Protein AF-A0A496AQ60-F1 (afdb_monomer)

Mean predicted aligned error: 7.15 Å

pLDDT: mean 85.18, std 15.2, range [37.94, 98.25]

Secondary structure (DSSP, 8-state):
-EEEE----HHHHSB-TTSPTT-EEEE-S--BS--EES-TTSHHHHSSS---HHHHTT--BTTB-SB-S-EEEEES-EEEEEETTEEEEEEEEETTEEEEEES--HHHHHHH-SSHHHHHHHHHHHHHHHHHHHHHH-----SS----------

Nearest PDB structures (foldseek):
  7bob-assembly1_A  TM=4.601E-01  e=4.293E-02  Opitutaceae bacterium TAV5
  5gsl-assembly1_A  TM=5.273E-01  e=1.962E-01  Pyrococcus horikoshii OT3
  5gsm-assembly1_B  TM=5.016E-01  e=4.193E-01  Thermococcus kodakarensis KOD1

Foldseek 3Di:
DEAEDAADDCVVPQWPPPDDPQKTWGFAQDFFAFKDFPAQVPLLQPPPDHHDRVLLHQWDAPPGHFFGRFTPDIGQWDAGMDGPPTGAWTWHDDDLYIYIYGRGCLVCQLPGIPDPSSNVSSVVSVVSVVVVVVVSVPDDPPDPDDDDDDDDDD

Solvent-accessible surface area (backbone atoms only — not comparable to full-atom values): 8496 Å² total; per-residue (Å²): 83,79,47,78,41,61,45,58,60,36,94,80,50,30,58,53,84,83,56,59,95,74,47,44,47,26,37,31,89,53,63,37,66,58,66,45,70,67,47,58,81,40,45,62,24,44,28,87,45,81,53,52,60,74,61,51,61,78,28,23,42,94,87,44,46,36,31,39,27,32,35,72,46,74,38,69,56,53,66,40,24,28,35,96,91,28,45,31,29,32,35,34,76,57,93,77,30,38,41,39,45,32,12,33,46,49,84,50,22,45,78,56,22,67,43,69,67,31,16,55,42,22,46,49,43,49,49,4,44,49,50,48,50,49,66,61,62,70,62,77,81,84,65,98,67,89,74,82,72,77,86,74,83,131

Structure (mmCIF, N/CA/C/O backbone):
data_AF-A0A496AQ60-F1
#
_entry.id   AF-A0A496AQ60-F1
#
loop_
_atom_site.group_PDB
_atom_site.id
_atom_site.type_symbol
_atom_site.label_atom_id
_atom_site.label_alt_id
_atom_site.label_comp_id
_atom_site.label_asym_id
_atom_site.label_entity_id
_atom_site.label_seq_id
_atom_site.pdbx_PDB_ins_code
_atom_site.Cartn_x
_atom_site.Cartn_y
_atom_site.Cartn_z
_atom_site.occupancy
_atom_site.B_iso_or_equiv
_atom_site.auth_seq_id
_atom_site.auth_comp_id
_atom_site.auth_asym_id
_atom_site.auth_atom_id
_atom_site.pdbx_PDB_model_num
ATOM 1 N N . GLY A 1 1 ? -4.941 11.129 13.305 1.00 75.75 1 GLY A N 1
ATOM 2 C CA . GLY A 1 1 ? -3.507 10.753 13.334 1.00 75.75 1 GLY A CA 1
ATOM 3 C C . GLY A 1 1 ? -3.323 9.496 12.513 1.00 75.75 1 GLY A C 1
ATOM 4 O O . GLY A 1 1 ? -4.236 8.682 12.522 1.00 75.75 1 GLY A O 1
ATOM 5 N N . ILE A 1 2 ? -2.218 9.347 11.784 1.00 85.50 2 ILE A N 1
ATOM 6 C CA . ILE A 1 2 ? -2.001 8.191 10.903 1.00 85.50 2 ILE A CA 1
ATOM 7 C C . ILE A 1 2 ? -0.950 7.245 11.483 1.00 85.50 2 ILE A C 1
ATOM 9 O O . ILE A 1 2 ? 0.067 7.694 12.012 1.00 85.50 2 ILE A O 1
ATOM 13 N N . VAL A 1 3 ? -1.203 5.944 11.377 1.00 90.06 3 VAL A N 1
ATOM 14 C CA . VAL A 1 3 ? -0.190 4.904 11.538 1.00 90.06 3 VAL A CA 1
ATOM 15 C C . VAL A 1 3 ? 0.058 4.298 10.168 1.00 90.06 3 VAL A C 1
ATOM 17 O O . VAL A 1 3 ? -0.871 3.821 9.520 1.00 90.06 3 VAL A O 1
ATOM 20 N N . TRP A 1 4 ? 1.307 4.342 9.729 1.00 90.31 4 TRP A N 1
ATOM 21 C CA . TRP A 1 4 ? 1.751 3.711 8.498 1.00 90.31 4 TRP A CA 1
ATOM 22 C C . TRP A 1 4 ? 2.809 2.670 8.838 1.00 90.31 4 TRP A C 1
ATOM 24 O O . TRP A 1 4 ? 3.833 2.997 9.440 1.00 90.31 4 TRP A O 1
ATOM 34 N N . GLU A 1 5 ? 2.552 1.434 8.429 1.00 90.88 5 GLU A N 1
ATOM 35 C CA . GLU A 1 5 ? 3.490 0.328 8.545 1.00 90.88 5 GLU A CA 1
ATOM 36 C C . GLU A 1 5 ? 3.839 -0.209 7.140 1.00 90.88 5 GLU A C 1
ATOM 38 O O . GLU A 1 5 ? 3.038 -0.934 6.533 1.00 90.88 5 GLU A O 1
ATOM 43 N N . PRO A 1 6 ? 5.019 0.149 6.587 1.00 88.38 6 PRO A N 1
ATOM 44 C CA . PRO A 1 6 ? 5.595 -0.535 5.430 1.00 88.38 6 PRO A CA 1
ATOM 45 C C . PRO A 1 6 ? 5.899 -2.002 5.767 1.00 88.38 6 PRO A C 1
ATOM 47 O O . PRO A 1 6 ? 5.790 -2.407 6.922 1.00 88.38 6 PRO A O 1
ATOM 50 N N . THR A 1 7 ? 6.304 -2.811 4.782 1.00 85.25 7 THR A N 1
ATOM 51 C CA . THR A 1 7 ? 6.531 -4.244 5.040 1.00 85.25 7 THR A CA 1
ATOM 52 C C . THR A 1 7 ? 7.457 -4.496 6.238 1.00 85.25 7 THR A C 1
ATOM 54 O O . THR A 1 7 ? 8.531 -3.892 6.363 1.00 85.25 7 THR A O 1
ATOM 57 N N . GLN A 1 8 ? 7.037 -5.422 7.094 1.00 77.88 8 GLN A N 1
ATOM 58 C CA . GLN A 1 8 ? 7.805 -5.949 8.214 1.00 77.88 8 GLN A CA 1
ATOM 59 C C . GLN A 1 8 ? 8.075 -7.426 7.966 1.00 77.88 8 GLN A C 1
ATOM 61 O O . GLN A 1 8 ? 7.232 -8.124 7.411 1.00 77.88 8 GLN A O 1
ATOM 66 N N . ALA A 1 9 ? 9.252 -7.870 8.396 1.00 71.38 9 ALA A N 1
ATOM 67 C CA . ALA A 1 9 ? 9.640 -9.272 8.390 1.00 71.38 9 ALA A CA 1
ATOM 68 C C . ALA A 1 9 ? 8.711 -10.074 9.319 1.00 71.38 9 ALA A C 1
ATOM 70 O O . ALA A 1 9 ? 8.508 -9.660 10.470 1.00 71.38 9 ALA A O 1
ATOM 71 N N . ASP A 1 10 ? 8.161 -11.208 8.875 1.00 65.69 10 ASP A N 1
ATOM 72 C CA . ASP A 1 10 ? 7.234 -11.984 9.714 1.00 65.69 10 ASP A CA 1
ATOM 73 C C . ASP A 1 10 ? 7.933 -12.583 10.944 1.00 65.69 10 ASP A C 1
ATOM 75 O O . ASP A 1 10 ? 7.325 -12.732 12.007 1.00 65.69 10 ASP A O 1
ATOM 79 N N . GLN A 1 11 ? 9.247 -12.803 10.848 1.00 71.00 11 GLN A N 1
ATOM 80 C CA . GLN A 1 11 ? 10.077 -13.293 11.943 1.00 71.00 11 GLN A CA 1
ATOM 81 C C . GLN A 1 11 ? 10.148 -12.291 13.107 1.00 71.00 11 GLN A C 1
ATOM 83 O O . GLN A 1 11 ? 10.480 -12.678 14.230 1.00 71.00 11 GLN A O 1
ATOM 88 N N . ASN A 1 12 ? 9.806 -11.023 12.851 1.00 72.56 12 ASN A N 1
ATOM 89 C CA . ASN A 1 12 ? 9.754 -9.967 13.854 1.00 72.56 12 ASN A CA 1
ATOM 90 C C . ASN A 1 12 ? 8.314 -9.634 14.267 1.00 72.56 12 ASN A C 1
ATOM 92 O O . ASN A 1 12 ? 8.081 -9.366 15.445 1.00 72.56 12 ASN A O 1
ATOM 96 N N . GLU A 1 13 ? 7.359 -9.651 13.329 1.00 74.06 13 GLU A N 1
ATOM 97 C CA . GLU A 1 13 ? 5.973 -9.235 13.583 1.00 74.06 13 GLU A CA 1
ATOM 98 C C . GLU A 1 13 ? 4.960 -9.953 12.671 1.00 74.06 13 GLU A C 1
ATOM 100 O O . GLU A 1 13 ? 4.243 -9.350 11.874 1.00 74.06 13 GLU A O 1
ATOM 105 N N . ALA A 1 14 ? 4.865 -11.279 12.792 1.00 80.62 14 ALA A N 1
ATOM 106 C CA . ALA A 1 14 ? 3.835 -12.049 12.087 1.00 80.62 14 ALA A CA 1
ATOM 107 C C . ALA A 1 14 ? 2.402 -11.623 12.469 1.00 80.62 14 ALA A C 1
ATOM 109 O O . ALA A 1 14 ? 1.486 -11.736 11.658 1.00 80.62 14 ALA A O 1
ATOM 110 N N . ASN A 1 15 ? 2.188 -11.139 13.696 1.00 86.56 15 ASN A N 1
ATOM 111 C CA . ASN A 1 15 ? 0.896 -10.660 14.183 1.00 86.56 15 ASN A CA 1
ATOM 112 C C . ASN A 1 15 ? 1.035 -9.237 14.725 1.00 86.56 15 ASN A C 1
ATOM 114 O O . ASN A 1 15 ? 1.744 -9.033 15.708 1.00 86.56 15 ASN A O 1
ATOM 118 N N . VAL A 1 16 ? 0.315 -8.291 14.122 1.00 87.56 16 VAL A N 1
ATOM 119 C CA . VAL A 1 16 ? 0.310 -6.885 14.547 1.00 87.56 16 VAL A CA 1
ATOM 120 C C . VAL A 1 16 ? -0.608 -6.744 15.766 1.00 87.56 16 VAL A C 1
ATOM 122 O O . VAL A 1 16 ? -1.823 -6.563 15.641 1.00 87.56 16 VAL A O 1
ATOM 125 N N . ASP A 1 17 ? -0.043 -6.897 16.964 1.00 89.44 17 ASP A N 1
ATOM 126 C CA . ASP A 1 17 ? -0.791 -7.105 18.216 1.00 89.44 17 ASP A CA 1
ATOM 127 C C . ASP A 1 17 ? -1.170 -5.819 18.976 1.00 89.44 17 ASP A C 1
ATOM 129 O O . ASP A 1 17 ? -1.817 -5.875 20.028 1.00 89.44 17 ASP A O 1
ATOM 133 N N . TRP A 1 18 ? -0.809 -4.661 18.423 1.00 90.75 18 TRP A N 1
ATOM 134 C CA . TRP A 1 18 ? -1.104 -3.331 18.961 1.00 90.75 18 TRP A CA 1
ATOM 135 C C . TRP A 1 18 ? -2.260 -2.618 18.244 1.00 90.75 18 TRP A C 1
ATOM 137 O O . TRP A 1 18 ? -2.615 -1.495 18.618 1.00 90.75 18 TRP A O 1
ATOM 147 N N . LEU A 1 19 ? -2.866 -3.250 17.232 1.00 92.81 19 LEU A N 1
ATOM 148 C CA . LEU A 1 19 ? -4.045 -2.714 16.553 1.00 92.81 19 LEU A CA 1
ATOM 149 C C . LEU A 1 19 ? -5.241 -2.597 17.518 1.00 92.81 19 LEU A C 1
ATOM 151 O O . LEU A 1 19 ? -5.410 -3.431 18.411 1.00 92.81 19 LEU A O 1
ATOM 155 N N . PRO A 1 20 ? -6.091 -1.566 17.359 1.00 93.50 20 PRO A N 1
ATOM 156 C CA . PRO A 1 20 ? -7.275 -1.404 18.190 1.00 93.50 20 PRO A CA 1
ATOM 157 C C . PRO A 1 20 ? -8.319 -2.498 17.922 1.00 93.50 20 PRO A C 1
ATOM 159 O O . PRO A 1 20 ? -8.353 -3.113 16.854 1.00 93.50 20 PRO A O 1
ATOM 162 N N . ASP A 1 21 ? -9.222 -2.695 18.886 1.00 93.06 21 ASP A N 1
ATOM 163 C CA . ASP A 1 21 ? -10.296 -3.684 18.789 1.00 93.06 21 ASP A CA 1
ATOM 164 C C . ASP A 1 21 ? -11.089 -3.546 17.480 1.00 93.06 21 ASP A C 1
ATOM 166 O O . ASP A 1 21 ? -11.564 -2.471 17.118 1.00 93.06 21 ASP A O 1
ATOM 170 N N . GLY A 1 22 ? -11.280 -4.671 16.790 1.00 92.75 22 GLY A N 1
ATOM 171 C CA . GLY A 1 22 ? -11.977 -4.719 15.503 1.00 92.75 22 GLY A CA 1
ATOM 172 C C . GLY A 1 22 ? -11.045 -4.736 14.294 1.00 92.75 22 GLY A C 1
ATOM 173 O O . GLY A 1 22 ? -11.483 -5.207 13.243 1.00 92.75 22 GLY A O 1
ATOM 174 N N . LEU A 1 23 ? -9.781 -4.341 14.469 1.00 96.50 23 LEU A N 1
ATOM 175 C CA . LEU A 1 23 ? -8.734 -4.463 13.462 1.00 96.50 23 LEU A CA 1
ATOM 176 C C . LEU A 1 23 ? -7.829 -5.665 13.754 1.00 96.50 23 LEU A C 1
ATOM 178 O O . LEU A 1 23 ? -7.491 -5.944 14.903 1.00 96.50 23 LEU A O 1
ATOM 182 N N . SER A 1 24 ? -7.426 -6.387 12.711 1.00 95.62 24 SER A N 1
ATOM 183 C CA . SER A 1 24 ? -6.371 -7.402 12.809 1.00 95.62 24 SER A CA 1
ATOM 184 C C . SER A 1 24 ? -5.583 -7.497 11.511 1.00 95.62 24 SER A C 1
ATOM 186 O O . SER A 1 24 ? -6.183 -7.429 10.438 1.00 95.62 24 SER A O 1
ATOM 188 N N . CYS A 1 25 ? -4.276 -7.723 11.611 1.00 94.94 25 CYS A N 1
ATOM 189 C CA . CYS A 1 25 ? -3.370 -7.932 10.4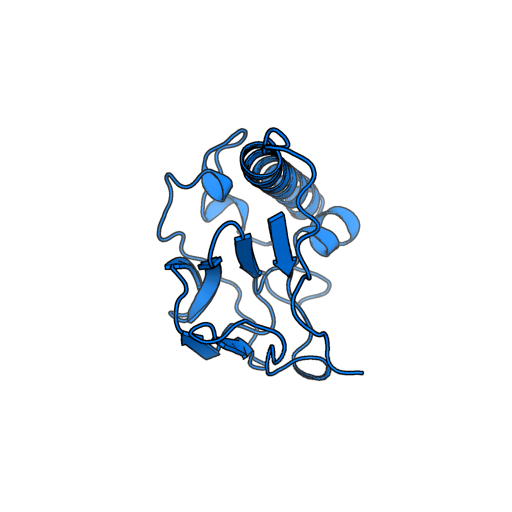87 1.00 94.94 25 CYS A CA 1
ATOM 190 C C . CYS A 1 25 ? -2.385 -9.049 10.842 1.00 94.94 25 CYS A C 1
ATOM 192 O O . CYS A 1 25 ? -1.649 -8.932 11.822 1.00 94.94 25 CYS A O 1
ATOM 194 N N . VAL A 1 26 ? -2.380 -10.123 10.052 1.00 92.94 26 VAL A N 1
ATOM 195 C CA . VAL A 1 26 ? -1.456 -11.252 10.214 1.00 92.94 26 VAL A CA 1
ATOM 196 C C . VAL A 1 26 ? -0.696 -11.465 8.912 1.00 92.94 26 VAL A C 1
ATOM 198 O O . VAL A 1 26 ? -1.311 -11.668 7.860 1.00 92.94 26 VAL A O 1
ATOM 201 N N . ARG A 1 27 ? 0.630 -11.428 8.998 1.00 91.94 27 ARG A N 1
ATOM 202 C CA . ARG A 1 27 ? 1.579 -11.626 7.899 1.00 91.94 27 ARG A CA 1
ATOM 203 C C . ARG A 1 27 ? 1.964 -13.098 7.770 1.00 91.94 27 ARG A C 1
ATOM 205 O O . ARG A 1 27 ? 1.697 -13.911 8.657 1.00 91.94 27 ARG A O 1
ATOM 212 N N . THR A 1 28 ? 2.541 -13.445 6.630 1.00 89.25 28 THR A N 1
ATOM 213 C CA . THR A 1 28 ? 3.034 -14.793 6.322 1.00 89.25 28 THR A CA 1
ATOM 214 C C . THR A 1 28 ? 4.314 -14.689 5.515 1.00 89.25 28 THR A C 1
ATOM 216 O O . THR A 1 28 ? 4.300 -13.868 4.609 1.00 89.25 28 THR A O 1
ATOM 219 N N . ASP A 1 29 ? 5.250 -15.622 5.697 1.00 87.69 29 ASP A N 1
ATOM 220 C CA . ASP A 1 29 ? 6.514 -15.846 4.948 1.00 87.69 29 ASP A CA 1
ATOM 221 C C . ASP A 1 29 ? 6.441 -15.842 3.399 1.00 87.69 29 ASP A C 1
ATOM 223 O O . ASP A 1 29 ? 7.427 -16.063 2.702 1.00 87.69 29 ASP A O 1
ATOM 227 N N . ALA A 1 30 ? 5.259 -15.675 2.802 1.00 89.19 30 ALA A N 1
ATOM 228 C CA . ALA A 1 30 ? 5.097 -15.702 1.356 1.00 89.19 30 ALA A CA 1
ATOM 229 C C . ALA A 1 30 ? 5.415 -14.344 0.712 1.00 89.19 30 ALA A C 1
ATOM 231 O O . ALA A 1 30 ? 4.686 -13.364 0.893 1.00 89.19 30 ALA A O 1
ATOM 232 N N . ASP A 1 31 ? 6.422 -14.358 -0.160 1.00 90.56 31 ASP A N 1
ATOM 233 C CA . ASP A 1 31 ? 6.783 -13.251 -1.040 1.00 90.56 31 ASP A CA 1
ATOM 234 C C . ASP A 1 31 ? 6.222 -13.455 -2.456 1.00 90.56 31 ASP A C 1
ATOM 236 O O . ASP A 1 31 ? 6.279 -14.555 -3.016 1.00 90.56 31 ASP A O 1
ATOM 240 N N . LEU A 1 32 ? 5.687 -12.396 -3.070 1.00 92.31 32 LEU A N 1
ATOM 241 C CA . LEU A 1 32 ? 4.959 -12.482 -4.337 1.00 92.31 32 LEU A CA 1
ATOM 242 C C . LEU A 1 32 ? 5.350 -11.363 -5.333 1.00 92.31 32 LEU A C 1
ATOM 244 O O . LEU A 1 32 ? 5.544 -10.209 -4.941 1.00 92.31 32 LEU A O 1
ATOM 248 N N . PRO A 1 33 ? 5.484 -11.678 -6.639 1.00 88.50 33 PRO A N 1
ATOM 249 C CA . PRO A 1 33 ? 6.006 -10.743 -7.645 1.00 88.50 33 PRO A CA 1
ATOM 250 C C . PRO A 1 33 ? 4.966 -9.819 -8.274 1.00 88.50 33 PRO A C 1
ATOM 252 O O . PRO A 1 33 ? 5.331 -8.762 -8.781 1.00 88.50 33 PRO A O 1
ATOM 255 N N . ASP A 1 34 ? 3.697 -10.212 -8.268 1.00 90.00 34 ASP A N 1
ATOM 256 C CA . ASP A 1 34 ? 2.653 -9.511 -9.007 1.00 90.00 34 ASP A CA 1
ATOM 257 C C . ASP A 1 34 ? 1.804 -8.647 -8.082 1.00 90.00 34 ASP A C 1
ATOM 259 O O . ASP A 1 34 ? 1.627 -8.963 -6.909 1.00 90.00 34 ASP A O 1
ATOM 263 N N . VAL A 1 35 ? 1.219 -7.581 -8.619 1.00 94.75 35 VAL A N 1
ATOM 264 C CA . VAL A 1 35 ? 0.245 -6.761 -7.897 1.00 94.75 35 VAL A CA 1
ATOM 265 C C . VAL A 1 35 ? -1.000 -6.544 -8.741 1.00 94.75 35 VAL A C 1
ATOM 267 O O . VAL A 1 35 ? -0.939 -6.512 -9.972 1.00 94.75 35 VAL A O 1
ATOM 270 N N . LYS A 1 36 ? -2.129 -6.365 -8.065 1.00 97.38 36 LYS A N 1
ATOM 271 C CA . LYS A 1 36 ? -3.395 -5.937 -8.648 1.00 97.38 36 LYS A CA 1
ATOM 272 C C . LYS A 1 36 ? -3.943 -4.795 -7.808 1.00 97.38 36 LYS A C 1
ATOM 274 O O . LYS A 1 36 ? -4.193 -4.987 -6.618 1.00 97.38 36 LYS A O 1
ATOM 279 N N . ILE A 1 37 ? -4.132 -3.629 -8.414 1.00 97.94 37 ILE A N 1
ATOM 280 C CA . ILE A 1 37 ? -4.743 -2.492 -7.728 1.00 97.94 37 ILE A CA 1
ATOM 281 C C . ILE A 1 37 ? -6.260 -2.696 -7.765 1.00 97.94 37 ILE A C 1
ATOM 283 O O . ILE A 1 37 ? -6.834 -2.949 -8.825 1.00 97.94 37 ILE A O 1
ATOM 287 N N . LEU A 1 38 ? -6.905 -2.647 -6.601 1.00 98.25 38 LEU A N 1
ATOM 288 C CA . LEU A 1 38 ? -8.358 -2.790 -6.488 1.00 98.25 38 LEU A CA 1
ATOM 289 C C . LEU A 1 38 ? -9.055 -1.430 -6.530 1.00 98.25 38 LEU A C 1
ATOM 291 O O . LEU A 1 38 ? -10.070 -1.288 -7.204 1.00 98.25 38 LEU A O 1
ATOM 295 N N . GLU A 1 39 ? -8.456 -0.428 -5.889 1.00 97.44 39 GLU A N 1
ATOM 296 C CA . GLU A 1 39 ? -9.010 0.922 -5.751 1.00 97.44 39 GLU A CA 1
ATOM 297 C C . GLU A 1 39 ? -8.157 1.938 -6.522 1.00 97.44 39 GLU A C 1
ATOM 299 O O . GLU A 1 39 ? -7.447 2.754 -5.943 1.00 97.44 39 GLU A O 1
ATOM 304 N N . ALA A 1 40 ? -8.173 1.869 -7.857 1.00 97.00 40 ALA A N 1
ATOM 305 C CA . ALA A 1 40 ? -7.263 2.647 -8.710 1.00 97.00 40 ALA A CA 1
ATOM 306 C C . ALA A 1 40 ? -7.418 4.176 -8.594 1.00 97.00 40 ALA A C 1
ATOM 308 O O . ALA A 1 40 ? -6.466 4.904 -8.871 1.00 97.00 40 ALA A O 1
ATOM 309 N N . ASP A 1 41 ? -8.591 4.656 -8.177 1.00 96.44 41 ASP A N 1
ATOM 310 C CA . ASP A 1 41 ? -8.858 6.083 -7.972 1.00 96.44 41 ASP A CA 1
ATOM 311 C C . ASP A 1 41 ? -8.402 6.587 -6.590 1.00 96.44 41 ASP A C 1
ATOM 313 O O . ASP A 1 41 ? -8.406 7.796 -6.347 1.00 96.44 41 ASP A O 1
ATOM 317 N N . HIS A 1 42 ? -7.981 5.688 -5.693 1.00 95.69 42 HIS A N 1
ATOM 318 C CA . HIS A 1 42 ? -7.493 6.042 -4.364 1.00 95.69 42 HIS A CA 1
ATOM 319 C C . HIS A 1 42 ? -6.254 6.959 -4.455 1.00 95.69 42 HIS A C 1
ATOM 321 O O . HIS A 1 42 ? -5.384 6.708 -5.299 1.00 95.69 42 HIS A O 1
ATOM 327 N N . PRO A 1 43 ? -6.096 7.979 -3.582 1.00 94.44 43 PRO A N 1
ATOM 328 C CA . PRO A 1 43 ? -4.987 8.935 -3.673 1.00 94.44 43 PRO A CA 1
ATOM 329 C C . PRO A 1 43 ? -3.605 8.280 -3.723 1.00 94.44 43 PRO A C 1
ATOM 331 O O . PRO A 1 43 ? -2.773 8.682 -4.530 1.00 94.44 43 PRO A O 1
ATOM 334 N N . LEU A 1 44 ? -3.396 7.184 -2.980 1.00 94.62 44 LEU A N 1
ATOM 335 C CA . LEU A 1 44 ? -2.147 6.405 -3.042 1.00 94.62 44 LEU A CA 1
ATOM 336 C C . LEU A 1 44 ? -1.747 5.986 -4.465 1.00 94.62 44 LEU A C 1
ATOM 338 O O . LEU A 1 44 ? -0.555 5.877 -4.750 1.00 94.62 44 LEU A O 1
ATOM 342 N N . PHE A 1 45 ? -2.706 5.780 -5.369 1.00 97.06 45 PHE A N 1
ATOM 343 C CA . PHE A 1 45 ? -2.433 5.386 -6.750 1.00 97.06 45 PHE A CA 1
ATOM 344 C C . PHE A 1 45 ? -2.691 6.483 -7.781 1.00 97.06 45 PHE A C 1
ATOM 346 O O . PHE A 1 45 ? -2.302 6.314 -8.933 1.00 97.06 45 PHE A O 1
ATOM 353 N N . ASN A 1 46 ? -3.313 7.599 -7.409 1.00 96.81 46 ASN A N 1
ATOM 354 C CA . ASN A 1 46 ? -3.780 8.573 -8.395 1.00 96.81 46 ASN A CA 1
ATOM 355 C C . ASN A 1 46 ? -3.361 10.026 -8.121 1.00 96.81 46 ASN A C 1
ATOM 357 O O . ASN A 1 46 ? -3.558 10.868 -8.998 1.00 96.81 46 ASN A O 1
ATOM 361 N N . ALA A 1 47 ? -2.779 10.345 -6.958 1.00 95.12 47 ALA A N 1
ATOM 362 C CA . ALA A 1 47 ? -2.396 11.716 -6.622 1.00 95.12 47 ALA A CA 1
ATOM 363 C C . ALA A 1 47 ? -1.148 11.805 -5.716 1.00 95.12 47 ALA A C 1
ATOM 365 O O . ALA A 1 47 ? -1.078 11.093 -4.719 1.00 95.12 47 ALA A O 1
ATOM 366 N N . PRO A 1 48 ? -0.190 12.710 -6.014 1.00 95.06 48 PRO A N 1
ATOM 367 C CA . PRO A 1 48 ? -0.142 13.589 -7.189 1.00 95.06 48 PRO A CA 1
ATOM 368 C C . PRO A 1 48 ? 0.265 12.857 -8.477 1.00 95.06 48 PRO A C 1
ATOM 370 O O . PRO A 1 48 ? 0.084 13.388 -9.573 1.00 95.06 48 PRO A O 1
ATOM 373 N N . ASN A 1 49 ? 0.805 11.644 -8.361 1.00 96.62 49 ASN A N 1
ATOM 374 C CA . ASN A 1 49 ? 1.275 10.850 -9.484 1.00 96.62 49 ASN A CA 1
ATOM 375 C C . ASN A 1 49 ? 0.286 9.729 -9.810 1.00 96.62 49 ASN A C 1
ATOM 377 O O . ASN A 1 49 ? -0.264 9.080 -8.923 1.00 96.62 49 ASN A O 1
ATOM 381 N N . ARG A 1 50 ? 0.118 9.431 -11.100 1.00 96.31 50 ARG A N 1
ATOM 382 C CA . ARG A 1 50 ? -0.648 8.259 -11.530 1.00 96.31 50 ARG A CA 1
ATOM 383 C C . ARG A 1 50 ? 0.223 7.004 -11.473 1.00 96.31 50 ARG A C 1
ATOM 385 O O . ARG A 1 50 ? 1.191 6.877 -12.222 1.00 96.31 50 ARG A O 1
ATOM 392 N N . ILE A 1 51 ? -0.169 6.064 -10.628 1.00 96.06 51 ILE A N 1
ATOM 393 C CA . ILE A 1 51 ? 0.460 4.769 -10.388 1.00 96.06 51 ILE A CA 1
ATOM 394 C C . ILE A 1 51 ? -0.458 3.681 -10.949 1.00 96.06 51 ILE A C 1
ATOM 396 O O . ILE A 1 51 ? -1.673 3.711 -10.792 1.00 96.06 51 ILE A O 1
ATOM 400 N N . THR A 1 52 ? 0.132 2.713 -11.639 1.00 96.00 52 THR A N 1
ATOM 401 C CA . THR A 1 52 ? -0.579 1.542 -12.179 1.00 96.00 52 THR A CA 1
ATOM 402 C C . THR A 1 52 ? 0.195 0.283 -11.811 1.00 96.00 52 THR A C 1
ATOM 404 O O . THR A 1 52 ? 1.334 0.374 -11.356 1.00 96.00 52 THR A O 1
ATOM 407 N N . GLU A 1 53 ? -0.336 -0.905 -12.079 1.00 95.00 53 GLU A N 1
ATOM 408 C CA . GLU A 1 53 ? 0.393 -2.166 -11.879 1.00 95.00 53 GLU A CA 1
ATOM 409 C C . GLU A 1 53 ? 1.731 -2.181 -12.636 1.00 95.00 53 GLU A C 1
ATOM 411 O O . GLU A 1 53 ? 2.718 -2.752 -12.175 1.00 95.00 53 GLU A O 1
ATOM 416 N N . LYS A 1 54 ? 1.807 -1.485 -13.781 1.00 92.06 54 LYS A N 1
ATOM 417 C CA . LYS A 1 54 ? 3.054 -1.331 -14.543 1.00 92.06 54 LYS A C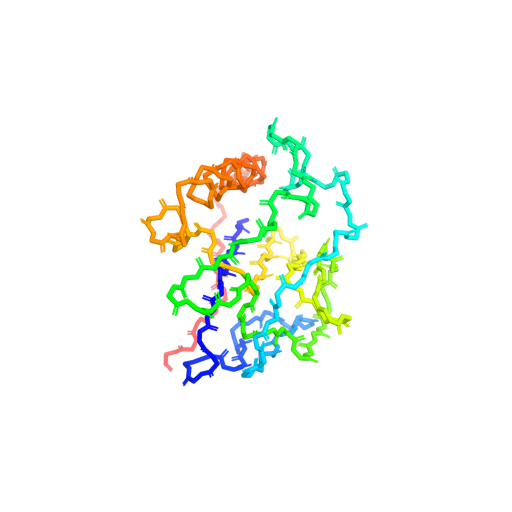A 1
ATOM 418 C C . LYS A 1 54 ? 4.137 -0.606 -13.742 1.00 92.06 54 LYS A C 1
ATOM 420 O O . LYS A 1 54 ? 5.311 -0.898 -13.944 1.00 92.06 54 LYS A O 1
ATOM 425 N N . THR A 1 55 ? 3.756 0.313 -12.858 1.00 91.38 55 THR A N 1
ATOM 426 C CA . THR A 1 55 ? 4.687 1.059 -12.005 1.00 91.38 55 THR A CA 1
ATOM 427 C C . THR A 1 55 ? 5.444 0.131 -11.063 1.00 91.38 55 THR A C 1
ATOM 429 O O . THR A 1 55 ? 6.634 0.333 -10.859 1.00 91.38 55 THR A O 1
ATOM 432 N N . PHE A 1 56 ? 4.776 -0.909 -10.559 1.00 90.12 56 PHE A N 1
ATOM 433 C CA . PHE A 1 56 ? 5.338 -1.908 -9.647 1.00 90.12 56 PHE A CA 1
ATOM 434 C C . PHE A 1 56 ? 6.110 -3.024 -10.362 1.00 90.12 56 PHE A C 1
ATOM 436 O O . PHE A 1 56 ? 6.817 -3.805 -9.730 1.00 90.12 56 PHE A O 1
ATOM 443 N N . LYS A 1 57 ? 5.998 -3.126 -11.691 1.00 86.38 57 LYS A N 1
ATOM 444 C CA . LYS A 1 57 ? 6.627 -4.207 -12.450 1.00 86.38 57 LYS A CA 1
ATOM 445 C C . LYS A 1 57 ? 8.151 -4.152 -12.317 1.00 86.38 57 LYS A C 1
ATOM 447 O O . LYS A 1 57 ? 8.782 -3.191 -12.746 1.00 86.38 57 LYS A O 1
ATOM 452 N N . GLY A 1 58 ? 8.731 -5.237 -11.806 1.00 82.12 58 GLY A N 1
ATOM 453 C CA . GLY A 1 58 ? 10.178 -5.371 -11.622 1.00 82.12 58 GLY A CA 1
ATOM 454 C C . GLY A 1 58 ? 10.697 -4.796 -10.305 1.00 82.12 58 GLY A C 1
ATOM 455 O O . GLY A 1 58 ? 11.889 -4.941 -10.027 1.00 82.12 58 GLY A O 1
ATOM 456 N N . TRP A 1 59 ? 9.821 -4.215 -9.475 1.00 87.31 59 TRP A N 1
ATOM 457 C CA . TRP A 1 59 ? 10.197 -3.830 -8.121 1.00 87.31 59 TRP A CA 1
ATOM 458 C C . TRP A 1 59 ? 10.675 -5.046 -7.340 1.00 87.31 59 TRP A C 1
ATOM 460 O O . TRP A 1 59 ? 10.108 -6.138 -7.428 1.00 87.31 59 TRP A O 1
ATOM 470 N N . GLY A 1 60 ? 11.708 -4.826 -6.545 1.00 84.19 60 GLY A N 1
ATOM 471 C CA . GLY A 1 60 ? 12.296 -5.840 -5.694 1.00 84.19 60 GLY A CA 1
ATOM 472 C C . GLY A 1 60 ? 13.651 -5.392 -5.171 1.00 84.19 60 GLY A C 1
ATOM 473 O O . GLY A 1 60 ? 14.113 -4.279 -5.452 1.00 84.19 60 GLY A O 1
ATOM 474 N N . HIS A 1 61 ? 14.286 -6.274 -4.411 1.00 84.62 61 HIS A N 1
ATOM 475 C CA . HIS A 1 61 ? 15.598 -6.044 -3.816 1.00 84.62 61 HIS A CA 1
ATOM 476 C C . HIS A 1 61 ? 16.373 -7.357 -3.755 1.00 84.62 61 HIS A C 1
ATOM 478 O O . HIS A 1 61 ? 15.892 -8.319 -3.169 1.00 84.62 61 HIS A O 1
ATOM 484 N N . GLN A 1 62 ? 17.576 -7.402 -4.335 1.00 82.19 62 GLN A N 1
ATOM 485 C CA . GLN A 1 62 ? 18.505 -8.539 -4.209 1.00 82.19 62 GLN A CA 1
ATOM 486 C C . GLN A 1 62 ? 17.888 -9.916 -4.543 1.00 82.19 62 GLN A C 1
ATOM 488 O O . GLN A 1 62 ? 18.269 -10.934 -3.975 1.00 82.19 62 GLN A O 1
ATOM 493 N N . GLY A 1 63 ? 16.954 -9.958 -5.499 1.00 80.19 63 GLY A N 1
ATOM 494 C CA . GLY A 1 63 ? 16.258 -11.185 -5.906 1.00 80.19 63 GLY A CA 1
ATOM 495 C C . GLY A 1 63 ? 14.938 -11.449 -5.177 1.00 80.19 63 GLY A C 1
ATOM 496 O O . GLY A 1 63 ? 14.205 -12.344 -5.594 1.00 80.19 63 GLY A O 1
ATOM 497 N N . TRP A 1 64 ? 14.590 -10.655 -4.162 1.00 85.56 64 TRP A N 1
ATOM 498 C CA . TRP A 1 64 ? 13.254 -10.656 -3.572 1.00 85.56 64 TRP A CA 1
ATOM 499 C C . TRP A 1 64 ? 12.255 -9.902 -4.457 1.00 85.56 64 TRP A C 1
ATOM 501 O O . TRP A 1 64 ? 12.632 -8.904 -5.088 1.00 85.56 64 TRP A O 1
ATOM 511 N N . PRO A 1 65 ? 10.998 -10.376 -4.529 1.00 89.69 65 PRO A N 1
ATOM 512 C CA . PRO A 1 65 ? 9.974 -9.825 -5.413 1.00 89.69 65 PRO A CA 1
ATOM 513 C C . PRO A 1 65 ? 9.401 -8.501 -4.879 1.00 89.69 65 PRO A C 1
ATOM 515 O O . PRO A 1 65 ? 9.955 -7.903 -3.969 1.00 89.69 65 PRO A O 1
ATOM 518 N N . THR A 1 66 ? 8.316 -7.988 -5.459 1.00 88.50 66 THR A N 1
ATOM 519 C CA . THR A 1 66 ? 7.748 -6.682 -5.081 1.00 88.50 66 THR A CA 1
ATOM 520 C C . THR A 1 66 ? 7.053 -6.688 -3.718 1.00 88.50 66 THR A C 1
ATOM 522 O O . THR A 1 66 ? 7.186 -5.719 -2.963 1.00 88.50 66 THR A O 1
ATOM 525 N N . VAL A 1 67 ? 6.304 -7.749 -3.416 1.00 91.06 67 VAL A N 1
ATOM 526 C CA . VAL A 1 67 ? 5.507 -7.897 -2.193 1.00 91.06 67 VAL A CA 1
ATOM 527 C C . VAL A 1 67 ? 6.191 -8.905 -1.290 1.00 91.06 67 VAL A C 1
ATOM 529 O O . VAL A 1 67 ? 6.460 -10.021 -1.730 1.00 91.06 67 VAL A O 1
ATOM 532 N N . TRP A 1 68 ? 6.479 -8.508 -0.056 1.00 90.19 68 TRP A N 1
ATOM 533 C CA . TRP A 1 68 ? 7.102 -9.356 0.954 1.00 90.19 68 TRP A CA 1
ATOM 534 C C . TRP A 1 68 ? 6.140 -9.593 2.089 1.00 90.19 68 TRP A C 1
ATOM 536 O O . TRP A 1 68 ? 5.427 -8.663 2.478 1.00 90.19 68 TRP A O 1
ATOM 546 N N . GLU A 1 69 ? 6.191 -10.789 2.653 1.00 86.38 69 GLU A N 1
ATOM 547 C CA . GLU A 1 69 ? 5.492 -11.092 3.897 1.00 86.38 69 GLU A CA 1
ATOM 548 C C . GLU A 1 69 ? 3.985 -10.798 3.797 1.00 86.38 69 GLU A C 1
ATOM 550 O O . GLU A 1 69 ? 3.408 -10.026 4.578 1.00 86.38 69 GLU A O 1
ATOM 555 N N . VAL A 1 70 ? 3.354 -11.332 2.743 1.00 89.81 70 VAL A N 1
ATOM 556 C CA . VAL A 1 70 ? 1.981 -10.978 2.360 1.00 89.81 70 VAL A CA 1
ATOM 557 C C . VAL A 1 70 ? 0.998 -11.200 3.512 1.00 89.81 70 VAL A C 1
ATOM 559 O O . VAL A 1 70 ? 1.145 -12.110 4.331 1.00 89.81 70 VAL A O 1
ATOM 562 N N . ILE A 1 71 ? -0.055 -10.386 3.561 1.00 93.44 71 ILE A N 1
ATOM 563 C CA . ILE A 1 71 ? -1.059 -10.459 4.621 1.00 93.44 71 ILE A CA 1
ATOM 564 C C . ILE A 1 71 ? -1.908 -11.718 4.408 1.00 93.44 71 ILE A C 1
ATOM 566 O O . ILE A 1 71 ? -2.692 -11.821 3.464 1.00 93.44 71 ILE A O 1
ATOM 570 N N . GLY A 1 72 ? -1.737 -12.709 5.281 1.00 91.56 72 GLY A N 1
ATOM 571 C CA . GLY A 1 72 ? -2.461 -13.978 5.225 1.00 91.56 72 GLY A CA 1
ATOM 572 C C . GLY A 1 72 ? -3.879 -13.886 5.775 1.00 91.56 72 GLY A C 1
ATOM 573 O O . GLY A 1 72 ? -4.758 -14.623 5.328 1.00 91.56 72 GLY A O 1
ATOM 574 N N . SER A 1 73 ? -4.120 -12.982 6.727 1.00 94.06 73 SER A N 1
ATOM 575 C CA . SER A 1 73 ? -5.469 -12.692 7.216 1.00 94.06 73 SER A CA 1
ATOM 576 C C . SER A 1 73 ? -5.588 -11.263 7.734 1.00 94.06 73 SER A C 1
ATOM 578 O O . SER A 1 73 ? -4.636 -10.713 8.288 1.00 94.06 73 SER A O 1
ATOM 580 N N . GLN A 1 74 ? -6.769 -10.670 7.556 1.00 96.19 74 GLN A N 1
ATOM 581 C CA . GLN A 1 74 ? -7.085 -9.337 8.057 1.00 96.19 74 GLN A CA 1
ATOM 582 C C . GLN A 1 74 ? -8.538 -9.246 8.521 1.00 96.19 74 GLN A C 1
ATOM 584 O O . GLN A 1 74 ? -9.381 -10.053 8.118 1.00 96.19 74 GLN A O 1
ATOM 589 N N . LYS A 1 75 ? -8.825 -8.248 9.356 1.00 96.94 75 LYS A N 1
ATOM 590 C CA . LYS A 1 75 ? -10.188 -7.846 9.704 1.00 96.94 75 LYS A CA 1
ATOM 591 C C . LYS A 1 75 ? -10.265 -6.331 9.816 1.00 96.94 75 LYS A C 1
ATOM 593 O O . LYS A 1 75 ? -9.403 -5.734 10.452 1.00 96.94 75 LYS A O 1
ATOM 598 N N . GLY A 1 76 ? -11.340 -5.755 9.281 1.00 96.50 76 GLY A N 1
ATOM 599 C CA . GLY A 1 76 ? -11.673 -4.341 9.459 1.00 96.50 76 GLY A CA 1
ATOM 600 C C . GLY A 1 76 ? -10.905 -3.383 8.549 1.00 96.50 76 GLY A C 1
ATOM 601 O O . GLY A 1 76 ? -10.991 -2.182 8.775 1.00 96.50 76 GLY A O 1
ATOM 602 N N . PHE A 1 77 ? -10.189 -3.898 7.545 1.00 97.75 77 PHE A N 1
ATOM 603 C CA . PHE A 1 77 ? -9.499 -3.091 6.542 1.00 97.75 77 PHE A CA 1
ATOM 604 C C . PHE A 1 77 ? -10.166 -3.187 5.168 1.00 97.75 77 PHE A C 1
ATOM 606 O O . PHE A 1 77 ? -10.586 -4.272 4.744 1.00 97.75 77 PHE A O 1
ATOM 613 N N . ASP A 1 78 ? -10.153 -2.065 4.457 1.00 97.62 78 ASP A N 1
ATOM 614 C CA . ASP A 1 78 ? -10.378 -1.976 3.022 1.00 97.62 78 ASP A CA 1
ATOM 615 C C . ASP A 1 78 ? -9.088 -2.353 2.290 1.00 97.62 78 ASP A C 1
ATOM 617 O O . ASP A 1 78 ? -8.002 -1.842 2.574 1.00 97.62 78 ASP A O 1
ATOM 621 N N . VAL A 1 79 ? -9.187 -3.296 1.355 1.00 98.00 79 VAL A N 1
ATOM 622 C CA . VAL A 1 79 ? -8.030 -3.791 0.602 1.00 98.00 79 VAL A CA 1
ATOM 623 C C . VAL A 1 79 ? -7.867 -2.947 -0.654 1.00 98.00 79 VAL A C 1
ATOM 625 O O . VAL A 1 79 ? -8.702 -2.988 -1.551 1.00 98.00 79 VAL A O 1
ATOM 628 N N . LEU A 1 80 ? -6.767 -2.204 -0.730 1.00 98.00 80 LEU A N 1
ATOM 629 C CA . LEU A 1 80 ? -6.487 -1.278 -1.827 1.00 98.00 80 LEU A CA 1
ATOM 630 C C . LEU A 1 80 ? -5.695 -1.943 -2.961 1.00 98.00 80 LEU A C 1
ATOM 632 O O . LEU A 1 80 ? -5.845 -1.594 -4.133 1.00 98.00 80 LEU A O 1
ATOM 636 N N . MET A 1 81 ? -4.840 -2.906 -2.612 1.00 97.88 81 MET A N 1
ATOM 637 C CA . MET A 1 81 ? -4.008 -3.661 -3.548 1.00 97.88 81 MET A CA 1
ATOM 638 C C . MET A 1 81 ? -3.823 -5.090 -3.051 1.00 97.88 81 MET A C 1
ATOM 640 O O . MET A 1 81 ? -3.666 -5.314 -1.851 1.00 97.88 81 MET A O 1
ATOM 644 N N . GLU A 1 82 ? -3.771 -6.041 -3.977 1.00 97.31 82 GLU A N 1
ATOM 645 C CA . GLU A 1 82 ? -3.549 -7.458 -3.700 1.00 97.31 82 GLU A CA 1
ATOM 646 C C . GLU A 1 82 ? -2.340 -8.019 -4.445 1.00 97.31 82 GLU A C 1
ATOM 648 O O . GLU A 1 82 ? -1.917 -7.497 -5.477 1.00 97.31 82 GLU A O 1
ATOM 653 N N . SER A 1 83 ? -1.842 -9.149 -3.955 1.00 95.81 83 SER A N 1
ATOM 654 C CA . SER A 1 83 ? -0.891 -10.019 -4.632 1.00 95.81 83 SER A CA 1
ATOM 655 C C . SER A 1 83 ? -1.280 -11.476 -4.412 1.00 95.81 83 SER A C 1
ATOM 657 O O . SER A 1 83 ? -1.574 -11.878 -3.288 1.00 95.81 83 SER A O 1
ATOM 659 N N . GLY A 1 84 ? -1.367 -12.270 -5.483 1.00 93.38 84 GLY A N 1
ATOM 660 C CA . GLY A 1 84 ? -1.788 -13.676 -5.387 1.00 93.38 84 GLY A CA 1
ATOM 661 C C . GLY A 1 84 ? -3.156 -13.890 -4.716 1.00 93.38 84 GLY A C 1
ATOM 662 O O . GLY A 1 84 ? -3.376 -14.934 -4.106 1.00 93.38 84 GLY A O 1
ATOM 663 N N . GLY A 1 85 ? -4.059 -12.902 -4.791 1.00 94.31 85 GLY A N 1
ATOM 664 C CA . GLY A 1 85 ? -5.369 -12.926 -4.123 1.00 94.31 85 GLY A CA 1
ATOM 665 C C . GLY A 1 85 ? -5.321 -12.673 -2.612 1.00 94.31 85 GLY A C 1
ATOM 666 O O . GLY A 1 85 ? -6.256 -13.041 -1.905 1.00 94.31 85 GLY A O 1
ATOM 667 N N . ARG A 1 86 ? -4.227 -12.097 -2.106 1.00 95.69 86 ARG A N 1
ATOM 668 C CA . ARG A 1 86 ? -4.058 -11.697 -0.705 1.00 95.69 86 ARG A CA 1
ATOM 669 C C . ARG A 1 86 ? -3.769 -10.199 -0.597 1.00 95.69 86 ARG A C 1
ATOM 671 O O . ARG A 1 86 ? -3.143 -9.659 -1.511 1.00 95.69 86 ARG A O 1
ATOM 678 N N . PRO A 1 87 ? -4.165 -9.523 0.495 1.00 96.88 87 PRO A N 1
ATOM 679 C CA . PRO A 1 87 ? -3.897 -8.101 0.667 1.00 96.88 87 PRO A CA 1
ATOM 680 C C . PRO A 1 87 ? -2.397 -7.782 0.639 1.00 96.88 87 PRO A C 1
ATOM 682 O O . PRO A 1 87 ? -1.585 -8.442 1.289 1.00 96.88 87 PRO A O 1
ATOM 685 N N . ALA A 1 88 ? -2.046 -6.740 -0.109 1.00 95.94 88 ALA A N 1
ATOM 686 C CA . ALA A 1 88 ? -0.700 -6.188 -0.204 1.00 95.94 88 ALA A CA 1
ATOM 687 C C . ALA A 1 88 ? -0.637 -4.738 0.298 1.00 95.94 88 ALA A C 1
ATOM 689 O O . ALA A 1 88 ? 0.365 -4.335 0.880 1.00 95.94 88 ALA A O 1
ATOM 690 N N . ILE A 1 89 ? -1.699 -3.954 0.106 1.00 96.75 89 ILE A N 1
ATOM 691 C CA . ILE A 1 89 ? -1.901 -2.658 0.766 1.00 96.75 89 ILE A CA 1
ATOM 692 C C . ILE A 1 89 ? -3.345 -2.619 1.234 1.00 96.75 89 ILE A C 1
ATOM 694 O O . ILE A 1 89 ? -4.255 -2.916 0.457 1.00 96.75 89 ILE A O 1
ATOM 698 N N . MET A 1 90 ? -3.551 -2.245 2.488 1.00 97.00 90 MET A N 1
ATOM 699 C CA . MET A 1 90 ? -4.879 -2.114 3.064 1.00 97.00 90 MET A CA 1
ATOM 700 C C . MET A 1 90 ? -4.944 -0.929 4.019 1.00 97.00 90 MET A C 1
ATOM 702 O O . MET A 1 90 ? -3.937 -0.564 4.634 1.00 97.00 90 MET A O 1
ATOM 706 N N . GLU A 1 91 ? -6.126 -0.344 4.149 1.00 96.00 91 GLU A N 1
ATOM 707 C CA . GLU A 1 91 ? -6.361 0.786 5.035 1.00 96.00 91 GLU A CA 1
ATOM 708 C C . GLU A 1 91 ? -7.581 0.597 5.930 1.00 96.00 91 GLU A C 1
ATOM 710 O O . GLU A 1 91 ? -8.491 -0.158 5.609 1.00 96.00 91 GLU A O 1
ATOM 715 N N . ALA A 1 92 ? -7.580 1.257 7.082 1.00 95.75 92 ALA A N 1
ATOM 716 C CA . ALA A 1 92 ? -8.712 1.264 7.997 1.00 95.75 92 ALA A CA 1
ATOM 717 C C . ALA A 1 92 ? -8.808 2.594 8.734 1.00 95.75 92 ALA A C 1
ATOM 719 O O . ALA A 1 92 ? -7.798 3.242 9.019 1.00 95.75 92 ALA A O 1
ATOM 720 N N . GLU A 1 93 ? -10.024 2.959 9.121 1.00 93.12 93 GLU A N 1
ATOM 721 C CA . GLU A 1 93 ? -10.287 4.076 10.020 1.00 93.12 93 GLU A CA 1
ATOM 722 C C . GLU A 1 93 ? -10.697 3.564 11.404 1.00 93.12 93 GLU A C 1
ATOM 724 O O . GLU A 1 93 ? -11.483 2.626 11.540 1.00 93.12 93 GLU A O 1
ATOM 729 N N . PHE A 1 94 ? -10.181 4.200 12.455 1.00 90.50 94 PHE A N 1
ATOM 730 C CA . PHE A 1 94 ? -10.598 3.943 13.832 1.00 90.50 94 PHE A CA 1
ATOM 731 C C . PHE A 1 94 ? -10.702 5.262 14.600 1.00 90.50 94 PHE A C 1
ATOM 733 O O . PHE A 1 94 ? -9.701 5.920 14.905 1.00 90.50 94 PHE A O 1
ATOM 740 N N . GLY A 1 95 ? -11.931 5.667 14.926 1.00 88.81 95 GLY A N 1
ATOM 741 C CA . GLY A 1 95 ? -12.195 6.984 15.501 1.00 88.81 95 GLY A CA 1
ATOM 742 C C . GLY A 1 95 ? -11.792 8.098 14.530 1.00 88.81 95 GLY A C 1
ATOM 743 O O . GLY A 1 95 ? -12.377 8.222 13.466 1.00 88.81 95 GLY A O 1
ATOM 744 N N . GLN A 1 96 ? -10.795 8.905 14.904 1.00 85.19 96 GLN A N 1
ATOM 745 C CA . GLN A 1 96 ? -10.191 9.946 14.048 1.00 85.19 96 GLN A CA 1
ATOM 746 C C . GLN A 1 96 ? -8.796 9.537 13.524 1.00 85.19 96 GLN A C 1
ATOM 748 O O . GLN A 1 96 ? -7.993 10.376 13.099 1.00 85.19 96 GLN A O 1
ATOM 753 N N . GLY A 1 97 ? -8.441 8.260 13.677 1.00 87.19 97 GLY A N 1
ATOM 754 C CA . GLY A 1 97 ? -7.178 7.693 13.223 1.00 87.19 97 GLY A CA 1
ATOM 755 C C . GLY A 1 97 ? -7.331 6.916 11.921 1.00 87.19 97 GLY A C 1
ATOM 756 O O . GLY A 1 97 ? -8.389 6.340 11.679 1.00 87.19 97 GLY A O 1
ATOM 757 N N . LYS A 1 98 ? -6.260 6.864 11.124 1.00 90.62 98 LYS A N 1
ATOM 758 C CA . LYS A 1 98 ? -6.159 6.009 9.936 1.00 90.62 98 LYS A CA 1
ATOM 759 C C . LYS A 1 98 ? -4.962 5.069 10.077 1.00 90.62 98 LYS A C 1
ATOM 761 O O . LYS A 1 98 ? -3.915 5.475 10.581 1.00 90.62 98 LYS A O 1
ATOM 766 N N . PHE A 1 99 ? -5.130 3.827 9.651 1.00 93.88 99 PHE A N 1
ATOM 767 C CA . PHE A 1 99 ? -4.100 2.795 9.622 1.00 93.88 99 PHE A CA 1
ATOM 768 C C . PHE A 1 99 ? -3.858 2.424 8.169 1.00 93.88 99 PHE A C 1
ATOM 770 O O . PHE A 1 99 ? -4.811 2.134 7.453 1.00 93.88 99 PHE A O 1
ATOM 777 N N . LEU A 1 100 ? -2.601 2.432 7.743 1.00 94.81 100 LEU A N 1
ATOM 778 C CA . LEU A 1 100 ? -2.174 1.976 6.429 1.00 94.81 100 LEU A CA 1
ATOM 779 C C . LEU A 1 100 ? -1.140 0.873 6.620 1.00 94.81 100 LEU A C 1
ATOM 781 O O . LEU A 1 100 ? -0.026 1.132 7.079 1.00 94.81 100 LEU A O 1
ATOM 785 N N . MET A 1 101 ? -1.518 -0.346 6.253 1.00 94.94 101 MET A N 1
ATOM 786 C CA . MET A 1 101 ? -0.699 -1.540 6.433 1.00 94.94 101 MET A CA 1
ATOM 787 C C . MET A 1 101 ? -0.275 -2.063 5.068 1.00 94.94 101 MET A C 1
ATOM 789 O O . MET A 1 101 ? -1.102 -2.212 4.162 1.00 94.94 101 MET A O 1
ATOM 793 N N . MET A 1 102 ? 1.018 -2.328 4.907 1.00 94.81 102 MET A N 1
ATOM 794 C CA . MET A 1 102 ? 1.591 -2.679 3.613 1.00 94.81 102 MET A CA 1
ATOM 795 C C . MET A 1 102 ? 2.482 -3.914 3.708 1.00 94.81 102 MET A C 1
ATOM 797 O O . MET A 1 102 ? 3.224 -4.110 4.668 1.00 94.81 102 MET A O 1
ATOM 801 N N . ALA A 1 103 ? 2.452 -4.718 2.656 1.00 94.38 103 ALA A N 1
ATOM 802 C CA . ALA A 1 103 ? 3.375 -5.810 2.371 1.00 94.38 103 ALA A CA 1
ATOM 803 C C . ALA A 1 103 ? 4.394 -5.402 1.285 1.00 94.38 103 ALA A C 1
ATOM 805 O O . ALA A 1 103 ? 5.016 -6.239 0.648 1.00 94.38 103 ALA A O 1
ATOM 806 N N . ILE A 1 104 ? 4.573 -4.099 1.044 1.00 92.25 104 ILE A N 1
ATOM 807 C CA . ILE A 1 104 ? 5.611 -3.558 0.154 1.00 92.25 104 ILE A CA 1
ATOM 808 C C . ILE A 1 104 ? 6.531 -2.606 0.922 1.00 92.25 104 ILE A C 1
ATOM 810 O O . ILE A 1 104 ? 6.129 -2.038 1.940 1.00 92.25 104 ILE A O 1
ATOM 814 N N . ALA A 1 105 ? 7.757 -2.426 0.425 1.00 88.94 105 ALA A N 1
ATOM 815 C CA . ALA A 1 105 ? 8.806 -1.632 1.068 1.00 88.94 105 ALA A CA 1
ATOM 816 C C . ALA A 1 105 ? 9.256 -0.431 0.212 1.00 88.94 105 ALA A C 1
ATOM 818 O O . ALA A 1 105 ? 10.411 -0.388 -0.224 1.00 88.94 105 ALA A O 1
ATOM 819 N N . PRO A 1 106 ? 8.384 0.548 -0.098 1.00 89.06 106 PRO A N 1
ATOM 820 C CA . PRO A 1 106 ? 8.781 1.705 -0.908 1.00 89.06 106 PRO A CA 1
ATOM 821 C C . PRO A 1 106 ? 9.939 2.500 -0.266 1.00 89.06 106 PRO A C 1
ATOM 823 O O . PRO A 1 106 ? 10.808 3.032 -0.962 1.00 89.06 106 PRO A O 1
A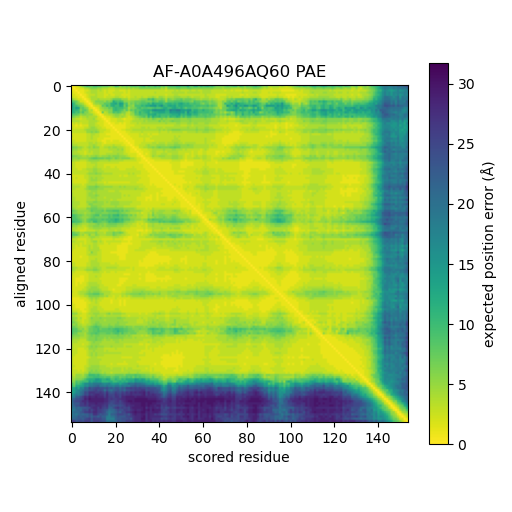TOM 826 N N . ASP A 1 107 ? 10.018 2.495 1.064 1.00 85.75 107 ASP A N 1
ATOM 827 C CA . ASP A 1 107 ? 11.111 3.030 1.880 1.00 85.75 107 ASP A CA 1
ATOM 828 C C . ASP A 1 107 ? 12.454 2.302 1.659 1.00 85.75 107 ASP A C 1
ATOM 830 O O . ASP A 1 107 ? 13.514 2.915 1.738 1.00 85.75 107 ASP A O 1
ATOM 834 N N . LYS A 1 108 ? 12.446 1.012 1.316 1.00 85.31 108 LYS A N 1
ATOM 835 C CA . LYS A 1 108 ? 13.671 0.276 0.957 1.00 85.31 108 LYS A CA 1
ATOM 836 C C . LYS A 1 108 ? 13.981 0.420 -0.528 1.00 85.31 108 LYS A C 1
ATOM 838 O O . LYS A 1 108 ? 15.134 0.635 -0.909 1.00 85.31 108 LYS A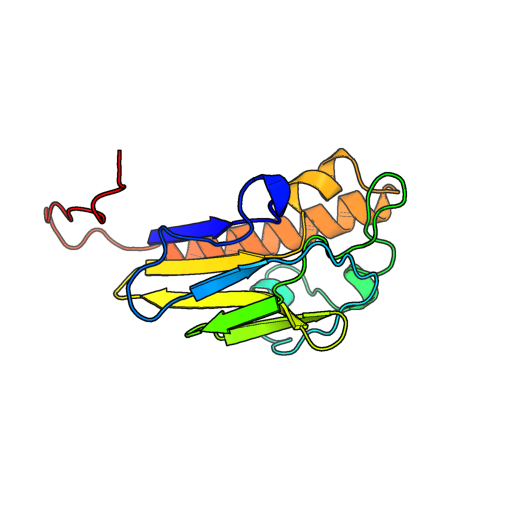 O 1
ATOM 843 N N . TYR A 1 109 ? 12.957 0.339 -1.376 1.00 86.25 109 TYR A N 1
ATOM 844 C CA . TYR A 1 109 ? 13.104 0.353 -2.830 1.00 86.25 109 TYR A CA 1
ATOM 845 C C . TYR A 1 109 ? 13.661 1.665 -3.376 1.00 86.25 109 TYR A C 1
ATOM 847 O O . TYR A 1 109 ? 14.447 1.619 -4.319 1.00 86.25 109 TYR A O 1
ATOM 855 N N . HIS A 1 110 ? 13.351 2.815 -2.771 1.00 81.69 110 HIS A N 1
ATOM 856 C CA . HIS A 1 110 ? 13.915 4.090 -3.230 1.00 81.69 110 HIS A CA 1
ATOM 857 C C . HIS A 1 110 ? 15.429 4.225 -2.978 1.00 81.69 110 HIS A C 1
ATOM 859 O O . HIS A 1 110 ? 16.085 5.030 -3.635 1.00 81.69 110 HIS A O 1
ATOM 865 N N . ILE A 1 111 ? 15.997 3.433 -2.058 1.00 81.19 111 ILE A N 1
ATOM 866 C CA . ILE A 1 111 ? 17.437 3.417 -1.752 1.00 81.19 111 ILE A CA 1
ATOM 867 C C . ILE A 1 111 ? 18.128 2.268 -2.492 1.00 81.19 111 ILE A C 1
ATOM 869 O O . ILE A 1 111 ? 19.143 2.465 -3.162 1.00 81.19 111 ILE A O 1
ATOM 873 N N . ALA A 1 112 ? 17.579 1.059 -2.364 1.00 85.06 112 ALA A N 1
ATOM 874 C CA . ALA A 1 112 ? 18.240 -0.187 -2.739 1.00 85.06 112 ALA A CA 1
ATOM 875 C C . ALA A 1 112 ? 17.407 -1.064 -3.689 1.00 85.06 112 ALA A C 1
ATOM 877 O O . ALA A 1 112 ? 17.605 -2.279 -3.727 1.00 85.06 112 ALA A O 1
ATOM 878 N N . GLY A 1 113 ? 16.476 -0.478 -4.445 1.00 83.94 113 GLY A N 1
ATOM 879 C CA . GLY A 1 113 ? 15.727 -1.189 -5.480 1.00 83.94 113 GLY A CA 1
ATOM 880 C C . GLY A 1 113 ? 16.633 -1.877 -6.508 1.00 83.94 113 GLY A C 1
ATOM 881 O O . GLY A 1 113 ? 17.776 -1.462 -6.718 1.00 83.94 113 GLY A O 1
ATOM 882 N N . ASN A 1 114 ? 16.108 -2.926 -7.149 1.00 85.12 114 ASN A N 1
ATOM 883 C CA . ASN A 1 114 ? 16.820 -3.744 -8.142 1.00 85.12 114 ASN A CA 1
ATOM 884 C C . ASN A 1 114 ? 17.471 -2.931 -9.273 1.00 85.12 114 ASN A C 1
ATOM 886 O O . ASN A 1 114 ? 18.521 -3.318 -9.785 1.00 85.12 114 ASN A O 1
ATOM 890 N N . ASP A 1 115 ? 16.854 -1.818 -9.662 1.00 87.44 115 ASP A N 1
ATOM 891 C CA . ASP A 1 115 ? 17.343 -0.901 -10.683 1.00 87.44 115 ASP A CA 1
ATOM 892 C C . ASP A 1 115 ? 16.918 0.547 -10.386 1.00 87.44 115 ASP A C 1
ATOM 894 O O . ASP A 1 115 ? 16.182 0.828 -9.436 1.00 87.44 115 ASP A O 1
ATOM 898 N N . ASP A 1 116 ? 17.408 1.490 -11.191 1.00 89.44 116 ASP A N 1
ATOM 899 C CA . ASP A 1 116 ? 17.078 2.909 -11.020 1.00 89.44 116 ASP A CA 1
ATOM 900 C C . ASP A 1 116 ? 15.598 3.194 -11.299 1.00 89.44 116 ASP A C 1
ATOM 902 O O . ASP A 1 116 ? 14.996 4.021 -10.621 1.00 89.44 116 ASP A O 1
ATOM 906 N N . ASN A 1 117 ? 14.968 2.431 -12.199 1.00 88.38 117 ASN A N 1
ATOM 907 C CA . ASN A 1 117 ? 13.530 2.529 -12.436 1.00 88.38 117 ASN A CA 1
ATOM 908 C C . ASN A 1 117 ? 1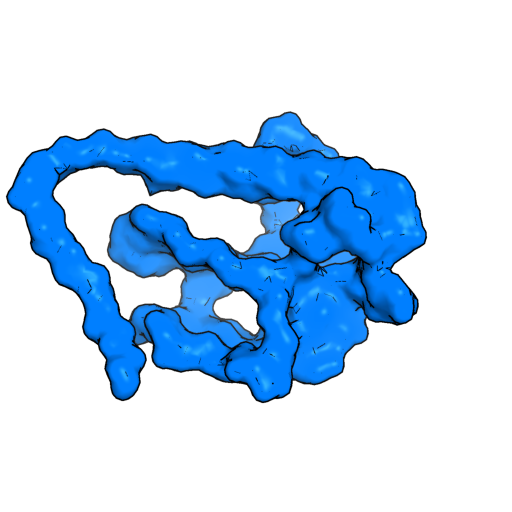2.721 2.187 -11.173 1.00 88.38 117 ASN A C 1
ATOM 910 O O . ASN A 1 117 ? 11.780 2.897 -10.832 1.00 88.38 117 ASN A O 1
ATOM 914 N N . THR A 1 118 ? 13.097 1.134 -10.449 1.00 88.31 118 THR A N 1
ATOM 915 C CA . THR A 1 118 ? 12.480 0.756 -9.173 1.00 88.31 118 THR A CA 1
ATOM 916 C C . THR A 1 118 ? 12.608 1.887 -8.160 1.00 88.31 118 THR A C 1
ATOM 918 O O . THR A 1 118 ? 11.627 2.224 -7.500 1.00 88.31 118 THR A O 1
ATOM 921 N N . LYS A 1 119 ? 13.787 2.513 -8.063 1.00 90.81 119 LYS A N 1
ATOM 922 C CA . LYS A 1 119 ? 14.014 3.628 -7.133 1.00 90.81 119 LYS A CA 1
ATOM 923 C C . LYS A 1 119 ? 13.155 4.843 -7.480 1.00 90.81 119 LYS A C 1
ATOM 925 O O . LYS A 1 119 ? 12.505 5.401 -6.596 1.00 90.81 119 LYS A O 1
ATOM 930 N N . ASP A 1 120 ? 13.112 5.214 -8.758 1.00 91.44 120 ASP A N 1
ATOM 931 C CA . ASP A 1 120 ? 12.336 6.354 -9.249 1.00 91.44 120 ASP A CA 1
ATOM 932 C C . ASP A 1 120 ? 10.834 6.140 -9.038 1.00 91.44 120 ASP A C 1
ATOM 934 O O . ASP A 1 120 ? 10.139 7.012 -8.519 1.00 91.44 120 ASP A O 1
ATOM 938 N N . MET A 1 121 ? 10.324 4.956 -9.375 1.00 92.50 121 MET A N 1
ATOM 939 C CA . MET A 1 121 ? 8.911 4.631 -9.184 1.00 92.50 121 MET A CA 1
ATOM 940 C C . MET A 1 121 ? 8.541 4.530 -7.698 1.00 92.50 121 MET A C 1
ATOM 942 O O . MET A 1 121 ? 7.468 4.992 -7.308 1.00 92.50 121 MET A O 1
ATOM 946 N N . ALA A 1 122 ? 9.421 3.980 -6.854 1.00 92.19 122 ALA A N 1
ATOM 947 C CA . ALA A 1 122 ? 9.217 3.948 -5.407 1.00 92.19 122 ALA A CA 1
ATOM 948 C C . ALA A 1 122 ? 9.155 5.362 -4.820 1.00 92.19 122 ALA A C 1
ATOM 950 O O . ALA A 1 122 ? 8.310 5.633 -3.967 1.00 92.19 122 ALA A O 1
ATOM 951 N N . LYS A 1 123 ? 9.979 6.287 -5.325 1.00 92.06 123 LYS A N 1
ATOM 952 C CA . LYS A 1 123 ? 9.903 7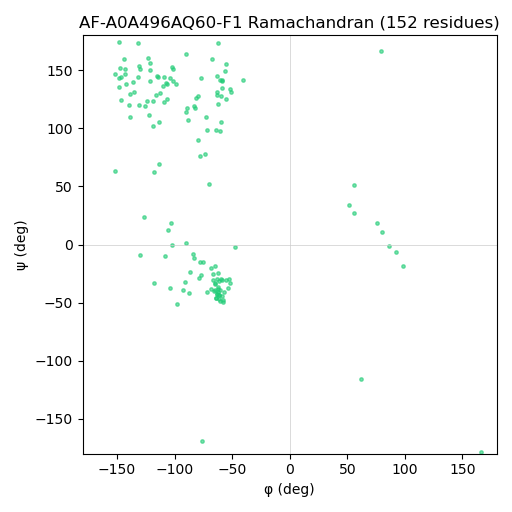.703 -4.959 1.00 92.06 123 LYS A CA 1
ATOM 953 C C . LYS A 1 123 ? 8.545 8.315 -5.317 1.00 92.06 123 LYS A C 1
ATOM 955 O O . LYS A 1 123 ? 7.937 8.930 -4.448 1.00 92.06 123 LYS A O 1
ATOM 960 N N . LEU A 1 124 ? 8.043 8.114 -6.538 1.00 94.12 124 LEU A N 1
ATOM 961 C CA . LEU A 1 124 ? 6.725 8.638 -6.940 1.00 94.12 124 LEU A CA 1
ATOM 962 C C . LEU A 1 124 ? 5.592 8.080 -6.070 1.00 94.12 124 LEU A C 1
ATOM 964 O O . LEU A 1 124 ? 4.672 8.808 -5.703 1.00 94.12 124 LEU A O 1
ATOM 968 N N . PHE A 1 125 ? 5.668 6.798 -5.708 1.00 94.81 125 PHE A N 1
ATOM 969 C CA . PHE A 1 125 ? 4.703 6.196 -4.793 1.00 94.81 125 PHE A CA 1
ATOM 970 C C . PHE A 1 125 ? 4.798 6.795 -3.380 1.00 94.81 125 PHE A C 1
ATOM 972 O O . PHE A 1 125 ? 3.773 7.062 -2.758 1.00 94.81 125 PHE A O 1
ATOM 979 N N . MET A 1 126 ? 6.008 7.062 -2.875 1.00 92.75 126 MET A N 1
ATOM 980 C CA . MET A 1 126 ? 6.181 7.759 -1.595 1.00 92.75 126 MET A CA 1
ATOM 981 C C . MET A 1 126 ? 5.656 9.199 -1.632 1.00 92.75 126 MET A C 1
ATOM 983 O O . MET A 1 126 ? 5.139 9.670 -0.627 1.00 92.75 126 MET A O 1
ATOM 987 N N . GLU A 1 127 ? 5.740 9.898 -2.765 1.00 94.00 127 GLU A N 1
ATOM 988 C CA . GLU A 1 127 ? 5.120 11.221 -2.919 1.00 94.00 127 GLU A CA 1
ATOM 989 C C . GLU A 1 127 ? 3.591 11.141 -2.792 1.00 94.00 127 GLU A C 1
ATOM 991 O O . GLU A 1 127 ? 3.003 11.947 -2.073 1.00 94.00 127 GLU A O 1
ATOM 996 N N . ASN A 1 128 ? 2.950 10.137 -3.404 1.00 95.25 128 ASN A N 1
ATOM 997 C CA . ASN A 1 128 ? 1.513 9.890 -3.223 1.00 95.25 128 ASN A CA 1
ATOM 998 C C . ASN A 1 128 ? 1.158 9.551 -1.778 1.00 95.25 128 ASN A C 1
ATOM 1000 O O . ASN A 1 128 ? 0.156 10.021 -1.245 1.00 95.25 128 ASN A O 1
ATOM 1004 N N . LEU A 1 129 ? 1.992 8.740 -1.132 1.00 91.81 129 LEU A N 1
ATOM 1005 C CA . LEU A 1 129 ? 1.826 8.388 0.267 1.00 91.81 129 LEU A CA 1
ATOM 1006 C C . LEU A 1 129 ? 1.900 9.619 1.175 1.00 91.81 129 LEU A C 1
ATOM 1008 O O . LEU A 1 129 ? 1.044 9.783 2.040 1.00 91.81 129 LEU A O 1
ATOM 1012 N N . LEU A 1 130 ? 2.897 10.483 0.977 1.00 89.94 130 LEU A N 1
ATOM 1013 C CA . LEU A 1 130 ? 3.038 11.723 1.737 1.00 89.94 130 LEU A CA 1
ATOM 1014 C C . LEU A 1 130 ? 1.861 12.661 1.481 1.00 89.94 130 LEU A C 1
ATOM 1016 O O . LEU A 1 130 ? 1.313 13.190 2.439 1.00 89.94 130 LEU A O 1
ATOM 1020 N N . PHE A 1 131 ? 1.425 12.800 0.229 1.00 90.56 131 PHE A N 1
ATOM 1021 C CA . PHE A 1 131 ? 0.247 13.594 -0.118 1.00 90.56 131 PHE A CA 1
ATOM 1022 C C . PHE A 1 131 ? -1.013 13.096 0.602 1.00 90.56 131 PHE A C 1
ATOM 1024 O O . PHE A 1 131 ? -1.706 13.882 1.245 1.00 90.56 131 PHE A O 1
ATOM 1031 N N . HIS A 1 132 ? -1.262 11.781 0.569 1.00 88.12 132 HIS A N 1
ATOM 1032 C CA . HIS A 1 132 ? -2.371 11.147 1.289 1.00 88.12 132 HIS A CA 1
ATOM 1033 C C . HIS A 1 132 ? -2.274 11.429 2.790 1.00 88.12 132 HIS A C 1
ATOM 1035 O O . HIS A 1 132 ? -3.224 11.903 3.401 1.00 88.12 132 HIS A O 1
ATOM 1041 N N . VAL A 1 133 ? -1.104 11.207 3.392 1.00 81.06 133 VAL A N 1
ATOM 1042 C CA . VAL A 1 133 ? -0.865 11.444 4.824 1.00 81.06 133 VAL A CA 1
ATOM 1043 C C . VAL A 1 133 ? -1.061 12.914 5.209 1.00 81.06 133 VAL A C 1
ATOM 1045 O O . VAL A 1 133 ? -1.657 13.183 6.251 1.00 81.06 133 VAL A O 1
ATOM 1048 N N . GLU A 1 134 ? -0.566 13.859 4.412 1.00 79.06 134 GLU A N 1
ATOM 1049 C CA . GLU A 1 134 ? -0.670 15.299 4.673 1.00 79.06 134 GLU A CA 1
ATOM 1050 C C . GLU A 1 134 ? -2.120 15.786 4.637 1.00 79.06 134 GLU A C 1
ATOM 1052 O O . GLU A 1 134 ? -2.515 16.570 5.504 1.00 79.06 134 GLU A O 1
ATOM 1057 N N . GLU A 1 135 ? -2.932 15.268 3.713 1.00 70.62 135 GLU A N 1
ATOM 1058 C CA . GLU A 1 135 ? -4.374 15.532 3.672 1.00 70.62 135 GLU A CA 1
ATOM 1059 C C . GLU A 1 135 ? -5.054 15.120 4.992 1.00 70.62 135 GLU A C 1
ATOM 1061 O O . GLU A 1 135 ? -5.851 15.880 5.545 1.00 70.62 135 GLU A O 1
ATOM 1066 N N . PHE A 1 136 ? -4.667 13.978 5.573 1.00 65.81 136 PHE A N 1
ATOM 1067 C CA . PHE A 1 136 ? -5.161 13.540 6.888 1.00 65.81 136 PHE A CA 1
ATOM 1068 C C . PHE A 1 136 ? -4.512 14.265 8.075 1.00 65.81 136 PHE A C 1
ATOM 1070 O O . PHE A 1 136 ? -5.103 14.326 9.157 1.00 65.81 136 PHE A O 1
ATOM 1077 N N . ALA A 1 137 ? -3.288 14.772 7.925 1.00 59.47 137 ALA A N 1
ATOM 1078 C CA . ALA A 1 137 ? -2.567 15.490 8.974 1.00 59.47 137 ALA A CA 1
ATOM 1079 C C . ALA A 1 137 ? -3.049 16.938 9.138 1.00 59.47 137 ALA A C 1
ATOM 1081 O O . ALA A 1 137 ? -2.792 17.540 10.185 1.00 59.47 137 ALA A O 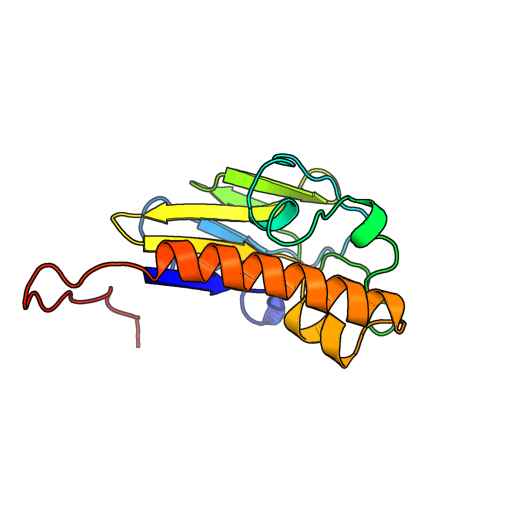1
ATOM 1082 N N . ALA A 1 138 ? -3.791 17.475 8.165 1.00 56.53 138 ALA A N 1
ATOM 1083 C CA . ALA A 1 138 ? -4.495 18.753 8.240 1.00 56.53 138 ALA A CA 1
ATOM 1084 C C . ALA A 1 138 ? -5.698 18.699 9.209 1.00 56.53 138 ALA A C 1
ATOM 1086 O O . ALA A 1 138 ? -6.824 19.059 8.877 1.00 56.53 138 ALA A O 1
ATOM 1087 N N . VAL A 1 139 ? -5.470 18.244 10.441 1.00 52.09 139 VAL A N 1
ATOM 1088 C CA . VAL A 1 139 ? -6.435 18.344 11.533 1.00 52.09 139 VAL A CA 1
ATOM 1089 C C . VAL A 1 139 ? -6.200 19.690 12.212 1.00 52.09 139 VAL A C 1
ATOM 1091 O O . VAL A 1 139 ? -5.203 19.872 12.915 1.00 52.09 139 VAL A O 1
ATOM 1094 N N . GLU A 1 140 ? -7.098 20.657 12.012 1.00 46.97 140 GLU A N 1
ATOM 1095 C CA . GLU A 1 140 ? -7.101 21.858 12.848 1.00 46.97 140 GLU A CA 1
ATOM 1096 C C . GLU A 1 140 ? -7.304 21.437 14.309 1.00 46.97 140 GLU A C 1
ATOM 1098 O O . GLU A 1 140 ? -8.222 20.685 14.641 1.00 46.97 140 GLU A O 1
ATOM 1103 N N . ALA A 1 141 ? -6.427 21.897 15.202 1.00 46.84 141 ALA A N 1
ATOM 1104 C CA . ALA A 1 141 ? -6.527 21.587 16.620 1.00 46.84 141 ALA A CA 1
ATOM 1105 C C . ALA A 1 141 ? -7.817 22.191 17.203 1.00 46.84 141 ALA A C 1
ATOM 1107 O O . ALA A 1 141 ? -7.856 23.367 17.574 1.00 46.84 141 ALA A O 1
ATOM 1108 N N . VAL A 1 142 ? -8.871 21.383 17.337 1.00 46.88 142 VAL A N 1
ATOM 1109 C CA . VAL A 1 142 ? -10.109 21.780 18.020 1.00 46.88 142 VAL A CA 1
ATOM 1110 C C . VAL A 1 142 ? -9.891 21.699 19.536 1.00 46.88 142 VAL A C 1
ATOM 1112 O O . VAL A 1 142 ? -10.335 20.782 20.221 1.00 46.88 142 VAL A O 1
ATOM 1115 N N . GLY A 1 143 ? -9.176 22.690 20.068 1.00 53.97 143 GLY A N 1
ATOM 1116 C CA . GLY A 1 143 ? -9.036 22.928 21.504 1.00 53.97 143 GLY A CA 1
ATOM 1117 C C . GLY A 1 143 ? -8.032 22.033 22.243 1.00 53.97 143 GLY A C 1
ATOM 1118 O O . GLY A 1 143 ? -7.532 21.025 21.753 1.00 53.97 143 GLY A O 1
ATOM 1119 N N . LYS A 1 144 ? -7.706 22.442 23.477 1.00 47.91 144 LYS A N 1
ATOM 1120 C CA . LYS A 1 144 ? -6.818 21.712 24.395 1.00 47.91 144 LYS A CA 1
ATOM 1121 C C . LYS A 1 144 ? -7.530 20.476 24.955 1.00 47.91 144 LYS A C 1
ATOM 1123 O O . LYS A 1 144 ? -7.986 20.499 26.095 1.00 47.91 144 LYS A O 1
ATOM 1128 N N . LEU A 1 145 ? -7.622 19.404 24.179 1.00 50.06 145 LEU A N 1
ATOM 1129 C CA . LEU A 1 145 ? -7.998 18.086 24.692 1.00 50.06 145 LEU A CA 1
ATOM 1130 C C . LEU A 1 145 ? -6.807 17.139 24.559 1.00 50.06 145 LEU A C 1
ATOM 1132 O O . LEU A 1 145 ? -6.444 16.680 23.480 1.00 50.06 145 LEU A O 1
ATOM 1136 N N . THR A 1 146 ? -6.174 16.867 25.698 1.00 42.47 146 THR A N 1
ATOM 1137 C CA . THR A 1 146 ? -5.210 15.780 25.875 1.00 42.47 146 THR A CA 1
ATOM 1138 C C . THR A 1 146 ? -5.901 14.455 25.572 1.00 42.47 146 THR A C 1
ATOM 1140 O O . THR A 1 146 ? -6.696 13.975 26.378 1.00 42.47 146 THR A O 1
ATOM 1143 N N . THR A 1 147 ? -5.600 13.867 24.416 1.00 51.09 147 THR A N 1
ATOM 1144 C CA . THR A 1 147 ? -6.057 12.519 24.065 1.00 51.09 147 THR A CA 1
ATOM 1145 C C . THR A 1 147 ? -5.020 11.527 24.575 1.00 51.09 147 THR A C 1
ATOM 1147 O O . THR A 1 147 ? -3.855 11.580 24.181 1.00 51.09 147 THR A O 1
ATOM 1150 N N . THR A 1 148 ? -5.416 10.647 25.493 1.00 44.97 148 THR A N 1
ATOM 1151 C CA . THR A 1 148 ? -4.597 9.494 25.874 1.00 44.97 148 THR A CA 1
ATOM 1152 C C . THR A 1 148 ? -4.641 8.512 24.711 1.00 44.97 148 THR A C 1
ATOM 1154 O O . THR A 1 148 ? -5.618 7.787 24.544 1.00 44.97 148 THR A O 1
ATOM 1157 N N . TRP A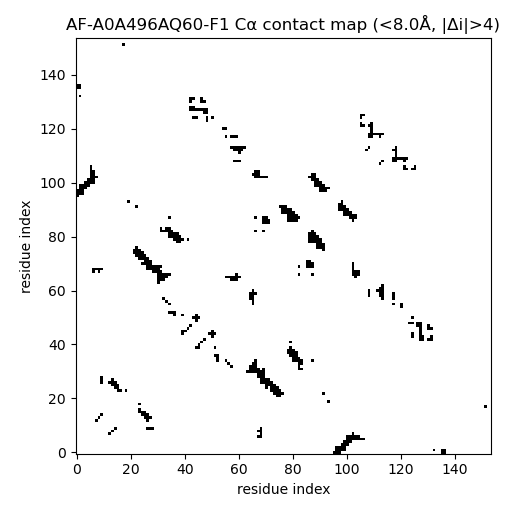 1 149 ? -3.607 8.534 23.873 1.00 47.44 149 TRP A N 1
ATOM 1158 C CA . TRP A 1 149 ? -3.378 7.479 22.893 1.00 47.44 149 TRP A CA 1
ATOM 1159 C C . TRP A 1 149 ? -3.236 6.151 23.638 1.00 47.44 149 TRP A C 1
ATOM 1161 O O . TRP A 1 149 ? -2.729 6.124 24.763 1.00 47.44 149 TRP A O 1
ATOM 1171 N N . ALA A 1 150 ? -3.789 5.091 23.049 1.00 49.00 150 ALA A N 1
ATOM 1172 C CA . ALA A 1 150 ? -3.930 3.769 23.642 1.00 49.00 150 ALA A CA 1
ATOM 1173 C C . ALA A 1 150 ? -2.688 3.344 24.445 1.00 49.00 150 ALA A C 1
ATOM 1175 O O . ALA A 1 150 ? -1.552 3.619 24.059 1.00 49.00 150 ALA A O 1
ATOM 1176 N N . LYS A 1 151 ? -2.915 2.675 25.582 1.00 43.38 151 LYS A N 1
ATOM 1177 C CA . LYS A 1 151 ? -1.842 2.103 26.400 1.00 43.38 151 LYS A CA 1
ATOM 1178 C C . LYS A 1 151 ? -1.074 1.079 25.562 1.00 43.38 151 LYS A C 1
ATOM 1180 O O . LYS A 1 151 ? -1.499 -0.069 25.472 1.00 43.38 151 LYS A O 1
ATOM 1185 N N . LEU A 1 152 ? 0.053 1.496 24.991 1.00 40.78 152 LEU A N 1
ATOM 1186 C CA . LEU A 1 152 ? 1.084 0.582 24.520 1.00 40.78 152 LEU A CA 1
ATOM 1187 C C . LEU A 1 152 ? 1.469 -0.306 25.708 1.00 40.78 152 LEU A C 1
ATOM 1189 O O . LEU A 1 152 ? 1.758 0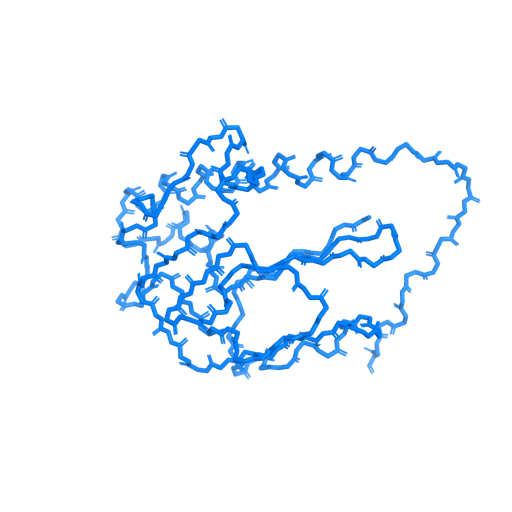.200 26.799 1.00 40.78 152 LEU A O 1
ATOM 1193 N N . LYS A 1 153 ? 1.385 -1.626 25.529 1.00 38.78 153 LYS A N 1
ATOM 1194 C CA . LYS A 1 153 ? 1.894 -2.570 26.526 1.00 38.78 153 LYS A CA 1
ATOM 1195 C C . LYS A 1 153 ? 3.407 -2.356 26.641 1.00 38.78 153 LYS A C 1
ATOM 1197 O O . LYS A 1 153 ? 4.089 -2.303 25.623 1.00 38.78 153 LYS A O 1
ATOM 1202 N N . MET A 1 154 ? 3.884 -2.179 27.875 1.00 37.94 154 MET A N 1
ATOM 1203 C CA . MET A 1 154 ? 5.305 -2.314 28.216 1.00 37.94 154 MET A CA 1
ATOM 1204 C C . MET A 1 154 ? 5.687 -3.786 28.286 1.00 37.94 154 MET A C 1
ATOM 1206 O O . MET A 1 154 ? 4.817 -4.579 28.720 1.00 37.94 154 MET A O 1
#

Sequence (154 aa):
GIVWEPTQADQNEANVDWLPDGLSCVRTDADLPDVKILEADHPLFNAPNRITEKTFKGWGHQGWPTVWEVIGSQKGFDVLMESGGRPAIMEAEFGQGKFLMMAIAPDKYHIAGNDDNTKDMAKLFMENLLFHVEEFAAVEAVGKLTTTWAKLKM

Radius of gyration: 15.83 Å; Cα contacts (8 Å, |Δi|>4): 298; chains: 1; bounding box: 31×39×43 Å